Protein AF-A0A8J8XYU0-F1 (afdb_monomer)

Secondary structure (DSSP, 8-state):
--HHHHHHHHHHHHHHHHHHHHHHTHHHH-----EEEE------SSSSHHHHHHHHHHHIIIIIHHHHHHHHSS--HHHHHHHGGGS----HHHHHHHTT--S-EEEE-SSSPPPTTHHHHHHHHHSS-EEEEEEEE-SSS-EEEEEEE-

Nearest PDB structures (foldseek):
  3scs-assembly2_B  TM=8.650E-01  e=4.695E-10  Oryza sativa Japonica Group
  3ahv-assembly2_B  TM=8.582E-01  e=4.695E-10  Oryza sativa Japonica Group
  3scu-assembly2_B  TM=8.657E-01  e=6.018E-10  Oryza sativa Japonica Group
  4qlj-assembly2_B  TM=8.602E-01  e=6.018E-10  Oryza sativa Japonica Group
  3scv-assembly2_B  TM=8.711E-01  e=9.294E-10  Oryza sativa Japonica Group

Organism: Zea mays (NCBI:txid4577)

Mean predicted aligned error: 7.44 Å

Solvent-accessible surface area (backbone atoms only — not comparable to full-atom values): 8494 Å² total; per-residue (Å²): 132,62,68,47,57,54,53,50,52,49,48,53,52,46,16,53,50,42,49,52,37,58,76,74,42,29,87,81,69,70,66,83,56,59,52,79,42,76,49,77,80,59,77,44,91,46,93,48,73,64,37,42,53,50,17,53,49,51,34,39,72,60,51,12,55,60,41,23,21,31,66,74,30,44,66,42,70,69,51,53,70,74,55,39,89,66,48,78,77,71,50,74,69,53,16,60,47,27,30,66,45,54,64,34,44,30,34,43,30,89,85,59,84,77,60,98,58,46,64,64,50,50,24,60,57,55,71,44,60,66,42,84,71,48,78,44,79,47,91,78,95,35,50,34,40,36,31,31,70,113

Structure (mmCIF, N/CA/C/O backbone):
data_AF-A0A8J8XYU0-F1
#
_entry.id   AF-A0A8J8XYU0-F1
#
loop_
_atom_site.group_PDB
_atom_site.id
_atom_site.type_symbol
_atom_site.label_atom_id
_atom_site.label_alt_id
_atom_site.label_comp_id
_atom_site.label_asym_id
_atom_site.label_entity_id
_atom_site.label_seq_id
_atom_site.pdbx_PDB_ins_code
_atom_site.Cartn_x
_atom_site.Cartn_y
_atom_site.Cartn_z
_atom_site.occupancy
_atom_site.B_iso_or_equiv
_atom_site.auth_seq_id
_atom_site.auth_comp_id
_atom_site.auth_asym_id
_atom_site.auth_atom_id
_atom_site.pdbx_PDB_model_num
ATOM 1 N N . MET A 1 1 ? 5.941 -19.956 4.722 1.00 56.72 1 MET A N 1
ATOM 2 C CA . MET A 1 1 ? 4.807 -19.028 4.523 1.00 56.72 1 MET A CA 1
ATOM 3 C C . MET A 1 1 ? 4.973 -18.388 3.155 1.00 56.72 1 MET A C 1
ATOM 5 O O . MET A 1 1 ? 6.080 -17.965 2.849 1.00 56.72 1 MET A O 1
ATOM 9 N N . GLU A 1 2 ? 3.938 -18.396 2.319 1.00 88.44 2 GLU A N 1
ATOM 10 C CA . GLU A 1 2 ? 3.987 -17.799 0.976 1.00 88.44 2 GLU A CA 1
ATOM 11 C C . GLU A 1 2 ? 3.941 -16.255 1.108 1.00 88.44 2 GLU A C 1
ATOM 13 O O . GLU A 1 2 ? 3.107 -15.746 1.866 1.00 88.44 2 GLU A O 1
ATOM 18 N N . PRO A 1 3 ? 4.869 -15.501 0.483 1.00 92.75 3 PRO A N 1
ATOM 19 C CA . PRO A 1 3 ? 5.047 -14.070 0.749 1.00 92.75 3 PRO A CA 1
ATOM 20 C C . PRO A 1 3 ? 3.846 -13.198 0.345 1.00 92.75 3 PRO A C 1
ATOM 22 O O . PRO A 1 3 ? 3.567 -12.215 1.032 1.00 92.75 3 PRO A O 1
ATOM 25 N N . TYR A 1 4 ? 3.108 -13.552 -0.711 1.00 95.19 4 TYR A N 1
ATOM 26 C CA . TYR A 1 4 ? 1.922 -12.812 -1.157 1.00 95.19 4 TYR A CA 1
ATOM 27 C C . TYR A 1 4 ? 0.746 -13.007 -0.214 1.00 95.19 4 TYR A C 1
ATOM 29 O O . TYR A 1 4 ? 0.091 -12.031 0.147 1.00 95.19 4 TYR A O 1
ATOM 37 N N . VAL A 1 5 ? 0.548 -14.228 0.282 1.00 95.94 5 VAL A N 1
ATOM 38 C CA . VAL A 1 5 ? -0.459 -14.507 1.317 1.00 95.94 5 VAL A CA 1
ATOM 39 C C . VAL A 1 5 ? -0.140 -13.749 2.610 1.00 95.94 5 VAL A C 1
ATOM 41 O O . VAL A 1 5 ? -1.022 -13.150 3.225 1.00 95.94 5 VAL A O 1
ATOM 44 N N . ALA A 1 6 ? 1.135 -13.715 3.011 1.00 96.38 6 ALA A N 1
ATOM 45 C CA . ALA A 1 6 ? 1.563 -12.988 4.203 1.00 96.38 6 ALA A CA 1
ATOM 46 C C . ALA A 1 6 ? 1.329 -11.474 4.090 1.00 96.38 6 ALA A C 1
ATOM 48 O O . ALA A 1 6 ? 0.808 -10.859 5.022 1.00 96.38 6 ALA A O 1
ATOM 49 N N . ALA A 1 7 ? 1.700 -10.870 2.958 1.00 95.56 7 ALA A N 1
ATOM 50 C CA . ALA A 1 7 ? 1.471 -9.449 2.708 1.00 95.56 7 ALA A CA 1
ATOM 51 C C . ALA A 1 7 ? -0.026 -9.110 2.654 1.00 95.56 7 ALA A C 1
ATOM 53 O O . ALA A 1 7 ? -0.447 -8.098 3.211 1.00 95.56 7 ALA A O 1
ATOM 54 N N . HIS A 1 8 ? -0.836 -9.980 2.048 1.00 97.25 8 HIS A N 1
ATOM 55 C CA . HIS A 1 8 ? -2.281 -9.804 1.961 1.00 97.25 8 HIS A CA 1
ATOM 56 C C . HIS A 1 8 ? -2.946 -9.761 3.339 1.00 97.25 8 HIS A C 1
ATOM 58 O O . HIS A 1 8 ? -3.618 -8.788 3.671 1.00 97.25 8 HIS A O 1
ATOM 64 N N . HIS A 1 9 ? -2.667 -10.740 4.204 1.00 97.12 9 HIS A N 1
ATOM 65 C CA . HIS A 1 9 ? -3.206 -10.728 5.565 1.00 97.12 9 HIS A CA 1
ATOM 66 C C . HIS A 1 9 ? -2.704 -9.541 6.393 1.00 97.12 9 HIS A C 1
ATOM 68 O O . HIS A 1 9 ? -3.450 -9.018 7.216 1.00 97.12 9 HIS A O 1
ATOM 74 N N . ARG A 1 10 ? -1.470 -9.068 6.170 1.00 96.19 10 ARG A N 1
ATOM 75 C CA . ARG A 1 10 ? -0.975 -7.849 6.830 1.00 96.19 10 ARG A CA 1
ATOM 76 C C . ARG A 1 10 ? -1.808 -6.621 6.467 1.00 96.19 10 ARG A C 1
ATOM 78 O O . ARG A 1 10 ? -2.127 -5.848 7.365 1.00 96.19 10 ARG A O 1
ATOM 85 N N . LEU A 1 11 ? -2.184 -6.462 5.196 1.00 97.19 11 LEU A N 1
ATOM 86 C CA . LEU A 1 11 ? -3.057 -5.370 4.755 1.00 97.19 11 LEU A CA 1
ATOM 87 C C . LEU A 1 11 ? -4.445 -5.466 5.399 1.00 97.19 11 LEU A C 1
ATOM 89 O O . LEU A 1 11 ? -4.933 -4.473 5.932 1.00 97.19 11 LEU A O 1
ATOM 93 N N . LEU A 1 12 ? -5.039 -6.661 5.436 1.00 97.94 12 LEU A N 1
ATOM 94 C CA . LEU A 1 12 ? -6.350 -6.872 6.061 1.00 97.94 12 LEU A CA 1
ATOM 95 C C . LEU A 1 12 ? -6.329 -6.592 7.569 1.00 97.94 12 LEU A C 1
ATOM 97 O O . LEU A 1 12 ? -7.184 -5.875 8.081 1.00 97.94 12 LEU A O 1
ATOM 101 N N . VAL A 1 13 ? -5.330 -7.110 8.289 1.00 97.75 13 VAL A N 1
ATOM 102 C CA . VAL A 1 13 ? -5.186 -6.875 9.734 1.00 97.75 13 VAL A CA 1
ATOM 103 C C . VAL A 1 13 ? -4.950 -5.394 10.023 1.00 97.75 13 VAL A C 1
ATOM 105 O O . VAL A 1 13 ? -5.544 -4.853 10.958 1.00 97.75 13 VAL A O 1
ATOM 108 N N . HIS A 1 14 ? -4.129 -4.720 9.213 1.00 97.44 14 HIS A N 1
ATOM 109 C CA . HIS A 1 14 ? -3.918 -3.280 9.328 1.00 97.44 14 HIS A CA 1
ATOM 110 C C . HIS A 1 14 ? -5.228 -2.505 9.139 1.00 97.44 14 HIS A C 1
ATOM 112 O O . HIS A 1 14 ? -5.580 -1.698 9.998 1.00 97.44 14 HIS A O 1
ATOM 118 N N . ALA A 1 15 ? -5.994 -2.810 8.089 1.00 97.25 15 ALA A N 1
ATOM 119 C CA . ALA A 1 15 ? -7.285 -2.182 7.826 1.00 97.25 15 ALA A CA 1
ATOM 120 C C . ALA A 1 15 ? -8.293 -2.395 8.966 1.00 97.25 15 ALA A C 1
ATOM 122 O O . ALA A 1 15 ? -8.912 -1.439 9.437 1.00 97.25 15 ALA A O 1
ATOM 123 N N . CYS A 1 16 ? -8.399 -3.622 9.484 1.00 97.19 16 CYS A N 1
ATOM 124 C CA . CYS A 1 16 ? -9.241 -3.931 10.641 1.00 97.19 16 CYS A CA 1
ATOM 125 C C . CYS A 1 16 ? -8.814 -3.151 11.894 1.00 97.19 16 CYS A C 1
ATOM 127 O O . CYS A 1 16 ? -9.660 -2.639 12.624 1.00 97.19 16 CYS A O 1
ATOM 129 N N . THR A 1 17 ? -7.506 -3.025 12.127 1.00 97.00 17 THR A N 1
ATOM 130 C CA . THR A 1 17 ? -6.955 -2.274 13.266 1.00 97.00 17 THR A CA 1
ATOM 131 C C . THR A 1 17 ? -7.276 -0.788 13.151 1.00 97.00 17 THR A C 1
ATOM 133 O O . THR A 1 17 ? -7.664 -0.158 14.133 1.00 97.00 17 THR A O 1
ATOM 136 N N . VAL A 1 18 ? -7.155 -0.230 11.946 1.00 96.69 18 VAL A N 1
ATOM 137 C CA . VAL A 1 18 ? -7.474 1.172 11.672 1.00 96.69 18 VAL A CA 1
ATOM 138 C C . VAL A 1 18 ? -8.964 1.431 11.878 1.00 96.69 18 VAL A C 1
ATOM 140 O O . VAL A 1 18 ? -9.298 2.404 12.546 1.00 96.69 18 VAL A O 1
ATOM 143 N N . SER A 1 19 ? -9.849 0.560 11.378 1.00 96.06 19 SER A N 1
ATOM 144 C CA . SER A 1 19 ? -11.296 0.679 11.620 1.00 96.06 19 SER A CA 1
ATOM 145 C C . SER A 1 19 ? -11.596 0.672 13.115 1.00 96.06 19 SER A C 1
ATOM 147 O O . SER A 1 19 ? -12.177 1.620 13.626 1.00 96.06 19 SER A O 1
ATOM 149 N N . LEU A 1 20 ? -11.090 -0.329 13.844 1.00 97.06 20 LEU A N 1
ATOM 150 C CA . LEU A 1 20 ? -11.285 -0.436 15.290 1.00 97.06 20 LEU A CA 1
ATOM 151 C C . LEU A 1 20 ? -10.821 0.825 16.030 1.00 97.06 20 LEU A C 1
ATOM 153 O O . LEU A 1 20 ? -11.486 1.277 16.961 1.00 97.06 20 LEU A O 1
ATOM 157 N N . TYR A 1 21 ? -9.683 1.390 15.624 1.00 97.00 21 TYR A N 1
ATOM 158 C CA . TYR A 1 21 ? -9.164 2.613 16.217 1.00 97.00 21 TYR A CA 1
ATOM 159 C C . TYR A 1 21 ? -10.056 3.822 15.967 1.00 97.00 21 TYR A C 1
ATOM 161 O O . TYR A 1 21 ? -10.376 4.543 16.914 1.00 97.00 21 TYR A O 1
ATOM 169 N N . ARG A 1 22 ? -10.467 4.024 14.711 1.00 95.81 22 ARG A N 1
ATOM 170 C CA . ARG A 1 22 ? -11.375 5.104 14.311 1.00 95.81 22 ARG A CA 1
ATOM 171 C C . ARG A 1 22 ? -12.690 5.020 15.082 1.00 95.81 22 ARG A C 1
ATOM 173 O O . ARG A 1 22 ? -13.137 6.026 15.622 1.00 95.81 22 ARG A O 1
ATOM 180 N N . ASP A 1 23 ? -13.232 3.812 15.207 1.00 96.44 23 ASP A N 1
ATOM 181 C CA . ASP A 1 23 ? -14.547 3.573 15.797 1.00 96.44 23 ASP A CA 1
ATOM 182 C C . ASP A 1 23 ? -14.551 3.699 17.327 1.00 96.44 23 ASP A C 1
ATOM 184 O O . ASP A 1 23 ? -15.530 4.174 17.899 1.00 96.44 23 ASP A O 1
ATOM 188 N N . LYS A 1 24 ? -13.482 3.261 18.012 1.00 97.56 24 LYS A N 1
ATOM 189 C CA . LYS A 1 24 ? -13.477 3.160 19.485 1.00 97.56 24 LYS A CA 1
ATOM 190 C C . LYS A 1 24 ? -12.593 4.156 20.217 1.00 97.56 24 LYS A C 1
ATOM 192 O O . LYS A 1 24 ? -12.869 4.441 21.374 1.00 97.56 24 LYS A O 1
ATOM 197 N N . TYR A 1 25 ? -11.510 4.624 19.604 1.00 96.75 25 TYR A N 1
ATOM 198 C CA . TYR A 1 25 ? -10.438 5.305 20.341 1.00 96.75 25 TYR A CA 1
ATOM 199 C C . TYR A 1 25 ? -10.102 6.687 19.787 1.00 96.75 25 TYR A C 1
ATOM 201 O O . TYR A 1 25 ? -9.624 7.543 20.529 1.00 96.75 25 TYR A O 1
ATOM 209 N N . GLN A 1 26 ? -10.356 6.936 18.501 1.00 95.62 26 GLN A N 1
ATOM 210 C CA . GLN A 1 26 ? -9.907 8.162 17.851 1.00 95.62 26 GLN A CA 1
ATOM 211 C C . GLN A 1 26 ? -10.581 9.420 18.412 1.00 95.62 26 GLN A C 1
ATOM 213 O O . GLN A 1 26 ? -9.908 10.439 18.553 1.00 95.62 26 GLN A O 1
ATOM 218 N N . ALA A 1 27 ? -11.868 9.350 18.768 1.00 95.50 27 ALA A N 1
ATOM 219 C CA . ALA A 1 27 ? -12.604 10.493 19.315 1.00 95.50 27 ALA A CA 1
ATOM 220 C C . ALA A 1 27 ? -12.045 10.971 20.668 1.00 95.50 27 ALA A C 1
ATOM 222 O O . ALA A 1 27 ? -12.020 12.169 20.932 1.00 95.50 27 ALA A O 1
ATOM 223 N N . GLU A 1 28 ? -11.565 10.045 21.502 1.00 97.06 28 GLU A N 1
ATOM 224 C CA . GLU A 1 28 ? -11.019 10.355 22.828 1.00 97.06 28 GLU A CA 1
ATOM 225 C C . GLU A 1 28 ? -9.525 10.691 22.777 1.00 97.06 28 GLU A C 1
ATOM 227 O O . GLU A 1 28 ? -9.063 11.607 23.452 1.00 97.06 28 GLU A O 1
ATOM 232 N N . GLN A 1 29 ? -8.751 9.947 21.980 1.00 96.56 29 GLN A N 1
ATOM 233 C CA . GLN A 1 29 ? -7.289 10.058 21.966 1.00 96.56 29 GLN A CA 1
ATOM 234 C C . GLN A 1 29 ? -6.768 11.103 20.976 1.00 96.56 29 GLN A C 1
ATOM 236 O O . GLN A 1 29 ? -5.637 11.564 21.120 1.00 96.56 29 GLN A O 1
ATOM 241 N N . GLY A 1 30 ? -7.536 11.431 19.932 1.00 93.56 30 GLY A N 1
ATOM 242 C CA . GLY A 1 30 ? -7.117 12.357 18.874 1.00 93.56 30 GLY A CA 1
ATOM 243 C C . GLY A 1 30 ? -5.893 11.898 18.068 1.00 93.56 30 GLY A C 1
ATOM 244 O O . GLY A 1 30 ? -5.267 12.707 17.383 1.00 93.56 30 GLY A O 1
ATOM 245 N N . GLY A 1 31 ? -5.510 10.620 18.160 1.00 92.94 31 GLY A N 1
ATOM 246 C CA . GLY A 1 31 ? -4.330 10.084 17.489 1.00 92.94 31 GLY A CA 1
ATOM 247 C C . GLY A 1 31 ? -4.562 9.730 16.019 1.00 92.94 31 GLY A C 1
ATOM 248 O O . GLY A 1 31 ? -5.657 9.859 15.461 1.00 92.94 31 GLY A O 1
ATOM 249 N N . ARG A 1 32 ? -3.484 9.285 15.368 1.00 92.06 32 ARG A N 1
ATOM 250 C CA . ARG A 1 32 ? -3.437 8.950 13.939 1.00 92.06 32 ARG A CA 1
ATOM 251 C C . ARG A 1 32 ? -2.720 7.625 13.742 1.00 92.06 32 ARG A C 1
ATOM 253 O O . ARG A 1 32 ? -1.719 7.367 14.405 1.00 92.06 32 ARG A O 1
ATOM 260 N N . ILE A 1 33 ? -3.203 6.818 12.804 1.00 93.25 33 ILE A N 1
ATOM 261 C CA . ILE A 1 33 ? -2.599 5.529 12.459 1.00 93.25 33 ILE A CA 1
ATOM 262 C C . ILE A 1 33 ? -2.060 5.582 11.038 1.00 93.25 33 ILE A C 1
ATOM 264 O O . ILE A 1 33 ? -2.725 6.054 10.121 1.00 93.25 33 ILE A O 1
ATOM 268 N N . GLY A 1 34 ? -0.848 5.074 10.856 1.00 90.25 34 GLY A N 1
ATOM 269 C CA . GLY A 1 34 ? -0.190 4.977 9.563 1.00 90.25 34 GLY A CA 1
ATOM 270 C C . GLY A 1 34 ? 0.527 3.648 9.389 1.00 90.25 34 GLY A C 1
ATOM 271 O O . GLY A 1 34 ? 0.443 2.756 10.238 1.00 90.25 34 GLY A O 1
ATOM 272 N N . LEU A 1 35 ? 1.259 3.541 8.285 1.00 90.50 35 LEU A N 1
ATOM 273 C CA . LEU A 1 35 ? 2.111 2.399 7.978 1.00 90.50 35 LEU A CA 1
ATOM 274 C C . LEU A 1 35 ? 3.555 2.869 7.799 1.00 90.50 35 LEU A C 1
ATOM 276 O O . LEU A 1 35 ? 3.810 3.893 7.166 1.00 90.50 35 LEU A O 1
ATOM 280 N N . THR A 1 36 ? 4.500 2.096 8.328 1.00 88.75 36 THR A N 1
ATOM 281 C CA . THR A 1 36 ? 5.926 2.298 8.059 1.00 88.75 36 THR A CA 1
ATOM 282 C C . THR A 1 36 ? 6.390 1.274 7.036 1.00 88.75 36 THR A C 1
ATOM 284 O O . THR A 1 36 ? 6.306 0.070 7.281 1.00 88.75 36 THR A O 1
ATOM 287 N N . LEU A 1 37 ? 6.907 1.751 5.909 1.00 86.94 37 LEU A N 1
ATOM 288 C CA . LEU A 1 37 ? 7.482 0.940 4.844 1.00 86.94 37 LEU A CA 1
ATOM 289 C C . LEU A 1 37 ? 8.996 1.128 4.793 1.00 86.94 37 LEU A C 1
ATOM 291 O O . LEU A 1 37 ? 9.529 2.186 5.134 1.00 86.94 37 LEU A O 1
ATOM 295 N N . LEU A 1 38 ? 9.705 0.091 4.353 1.00 83.38 38 LEU A N 1
ATOM 296 C CA . LEU A 1 38 ? 11.106 0.246 3.987 1.00 83.38 38 LEU A CA 1
ATOM 297 C C . LEU A 1 38 ? 11.166 1.096 2.710 1.00 83.38 38 LEU A C 1
ATOM 299 O O . LEU A 1 38 ? 10.50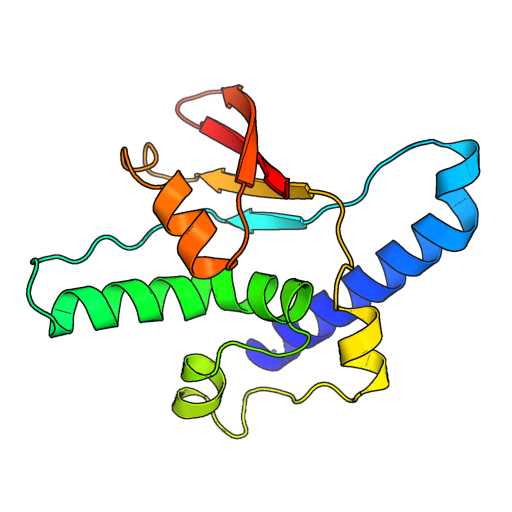5 0.792 1.723 1.00 83.38 38 LEU A O 1
ATOM 303 N N . GLY A 1 39 ? 11.916 2.192 2.760 1.00 73.06 39 GLY A N 1
ATOM 304 C CA . GLY A 1 39 ? 12.045 3.143 1.663 1.00 73.06 39 GLY A CA 1
ATOM 305 C C . GLY A 1 39 ? 13.249 2.827 0.787 1.00 73.06 39 GLY A C 1
ATOM 306 O O . GLY A 1 39 ? 14.231 3.573 0.820 1.00 73.06 39 GLY A O 1
ATOM 307 N N . TRP A 1 40 ? 13.205 1.728 0.030 1.00 74.25 40 TRP A N 1
ATOM 308 C CA . TRP A 1 40 ? 14.128 1.550 -1.093 1.00 74.25 40 TRP A CA 1
ATOM 309 C C . TRP A 1 40 ? 13.535 2.133 -2.364 1.00 74.25 40 TRP A C 1
ATOM 311 O O . TRP A 1 40 ? 12.374 1.895 -2.686 1.00 74.25 40 TRP A O 1
ATOM 321 N N . TRP A 1 41 ? 14.365 2.910 -3.054 1.00 73.81 41 TRP A N 1
ATOM 322 C CA . TRP A 1 41 ? 14.041 3.527 -4.327 1.00 73.81 41 TRP A CA 1
ATOM 323 C C . TRP A 1 41 ? 14.914 2.927 -5.423 1.00 73.81 41 TRP A C 1
ATOM 325 O O . TRP A 1 41 ? 16.113 2.719 -5.202 1.00 73.81 41 TRP A O 1
ATOM 335 N N . TYR A 1 42 ? 14.329 2.672 -6.590 1.00 78.38 42 TYR A N 1
ATOM 336 C CA . TYR A 1 42 ? 15.049 2.131 -7.733 1.00 78.38 42 TYR A CA 1
ATOM 337 C C . TYR A 1 42 ? 15.245 3.211 -8.795 1.00 78.38 42 TYR A C 1
ATOM 339 O O . TYR A 1 42 ? 14.318 3.597 -9.499 1.00 78.38 42 TYR A O 1
ATOM 347 N N . ASP A 1 43 ? 16.482 3.685 -8.947 1.00 80.00 43 ASP A N 1
ATOM 348 C CA . ASP A 1 43 ? 16.830 4.569 -10.058 1.00 80.00 43 ASP A CA 1
ATOM 349 C C . ASP A 1 43 ? 17.178 3.753 -11.312 1.00 80.00 43 ASP A C 1
ATOM 351 O O . ASP A 1 43 ? 17.911 2.757 -11.232 1.00 80.00 43 ASP A O 1
ATOM 355 N N . PRO A 1 44 ? 16.683 4.158 -12.495 1.00 83.56 44 PRO A N 1
ATOM 356 C CA . PRO A 1 44 ? 17.023 3.480 -13.731 1.00 83.56 44 PRO A CA 1
ATOM 357 C C . PRO A 1 44 ? 18.509 3.675 -14.038 1.00 83.56 44 PRO A C 1
ATOM 359 O O . PRO A 1 44 ? 19.042 4.782 -13.968 1.00 83.56 44 PRO A O 1
ATOM 362 N N . ARG A 1 45 ? 19.185 2.592 -14.431 1.00 85.50 45 ARG A N 1
ATOM 363 C CA . ARG A 1 45 ? 20.618 2.621 -14.765 1.00 85.50 45 ARG A CA 1
ATOM 364 C C . ARG A 1 45 ? 20.926 3.542 -15.952 1.00 85.50 45 ARG A C 1
ATOM 366 O O . ARG A 1 45 ? 21.991 4.149 -15.997 1.00 85.50 45 ARG A O 1
ATOM 373 N N . THR A 1 46 ? 20.009 3.636 -16.913 1.00 88.94 46 THR A N 1
ATOM 374 C CA . THR A 1 46 ? 20.071 4.553 -18.060 1.00 88.94 46 THR A CA 1
ATOM 375 C C . THR A 1 46 ? 18.698 5.168 -18.326 1.00 88.94 46 THR A C 1
ATOM 377 O O . THR A 1 46 ? 17.682 4.642 -17.885 1.00 88.94 46 THR A O 1
ATOM 380 N N . GLN A 1 47 ? 18.634 6.249 -19.109 1.00 90.06 47 GLN A N 1
ATOM 381 C CA . GLN A 1 47 ? 17.361 6.854 -19.537 1.00 90.06 47 GLN A CA 1
ATOM 382 C C . GLN A 1 47 ? 16.678 6.104 -20.692 1.00 90.06 47 GLN A C 1
ATOM 384 O O . GLN A 1 47 ? 15.773 6.630 -21.338 1.00 90.06 47 GLN A O 1
ATOM 389 N N . THR A 1 48 ? 17.104 4.875 -20.986 1.00 94.56 48 THR A N 1
ATOM 390 C CA . THR A 1 48 ? 16.416 4.064 -21.989 1.00 94.56 48 THR A CA 1
ATOM 391 C C . THR A 1 48 ? 15.018 3.685 -21.485 1.00 94.56 48 THR A C 1
ATOM 393 O O . THR A 1 48 ? 14.849 3.425 -20.289 1.00 94.56 48 THR A O 1
ATOM 396 N N . PRO A 1 49 ? 14.005 3.591 -22.369 1.00 94.12 49 PRO A N 1
ATOM 397 C CA . PRO A 1 49 ? 12.646 3.227 -21.960 1.00 94.12 49 PRO A CA 1
ATOM 398 C C . PRO A 1 49 ? 12.576 1.909 -21.178 1.00 94.12 49 PRO A C 1
ATOM 400 O O . PRO A 1 49 ? 11.759 1.763 -20.272 1.00 94.12 49 PRO A O 1
ATOM 403 N N . ASN A 1 50 ? 13.460 0.962 -21.501 1.00 93.81 50 ASN A N 1
ATOM 404 C CA . ASN A 1 50 ? 13.538 -0.321 -20.818 1.00 93.81 50 ASN A CA 1
ATOM 405 C C . ASN A 1 50 ? 14.010 -0.183 -19.363 1.00 93.81 50 ASN A C 1
ATOM 407 O O . ASN A 1 50 ? 13.349 -0.693 -18.464 1.00 93.81 50 ASN A O 1
ATOM 411 N N . ASP A 1 51 ? 15.117 0.523 -19.119 1.00 88.44 51 ASP A N 1
ATOM 412 C CA . ASP A 1 51 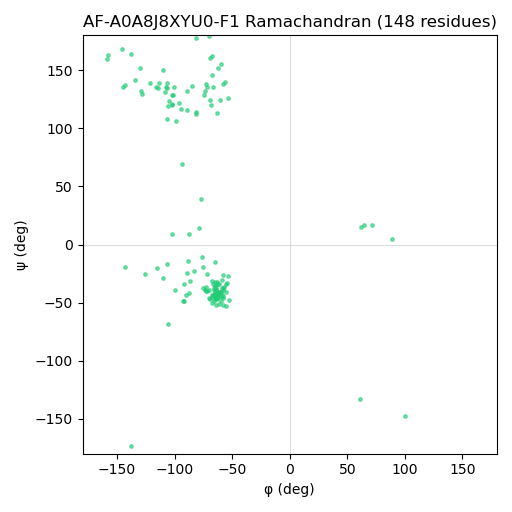? 15.648 0.689 -17.761 1.00 88.44 51 ASP A CA 1
ATOM 413 C C . ASP A 1 51 ? 14.677 1.497 -16.880 1.00 88.44 51 ASP A C 1
ATOM 415 O O . ASP A 1 51 ? 14.486 1.158 -15.713 1.00 88.44 51 ASP A O 1
ATOM 419 N N . VAL A 1 52 ? 13.989 2.495 -17.452 1.00 88.69 52 VAL A N 1
ATOM 420 C CA . VAL A 1 52 ? 12.917 3.247 -16.773 1.00 88.69 52 VAL A CA 1
ATOM 421 C C . VAL A 1 52 ? 11.740 2.340 -16.398 1.00 88.69 52 VAL A C 1
ATOM 423 O O . VAL A 1 52 ? 11.260 2.389 -15.267 1.00 88.69 52 VAL A O 1
ATOM 426 N N . ALA A 1 53 ? 11.287 1.478 -17.313 1.00 89.50 53 ALA A N 1
ATOM 427 C CA . ALA A 1 53 ? 10.190 0.549 -17.045 1.00 89.50 53 ALA A CA 1
ATOM 428 C C . ALA A 1 53 ? 10.560 -0.531 -16.012 1.00 89.50 53 ALA A C 1
ATOM 430 O O . ALA A 1 53 ? 9.696 -0.998 -15.266 1.00 89.50 53 ALA A O 1
ATOM 431 N N . VAL A 1 54 ? 11.830 -0.945 -15.962 1.00 89.88 54 VAL A N 1
ATOM 432 C CA . VAL A 1 54 ? 12.335 -1.875 -14.943 1.00 89.88 54 VAL A CA 1
ATOM 433 C C . VAL A 1 54 ? 12.370 -1.206 -13.573 1.00 89.88 54 VAL A C 1
ATOM 435 O O . VAL A 1 54 ? 11.867 -1.798 -12.624 1.00 89.88 54 VAL A O 1
ATOM 438 N N . ALA A 1 55 ? 12.897 0.017 -13.474 1.00 87.94 55 ALA A N 1
ATOM 439 C CA . ALA A 1 55 ? 12.914 0.784 -12.229 1.00 87.94 55 ALA A CA 1
ATOM 440 C C . ALA A 1 55 ? 11.500 0.951 -11.647 1.00 87.94 55 ALA A C 1
ATOM 442 O O . ALA A 1 55 ? 11.241 0.490 -10.539 1.00 87.94 55 ALA A O 1
ATOM 443 N N . ALA A 1 56 ? 10.554 1.442 -12.456 1.00 87.75 56 ALA A N 1
ATOM 444 C CA . ALA A 1 56 ? 9.163 1.617 -12.033 1.00 87.75 56 ALA A CA 1
ATOM 445 C C . ALA A 1 56 ? 8.511 0.303 -11.564 1.00 87.75 56 ALA A C 1
ATOM 447 O O . AL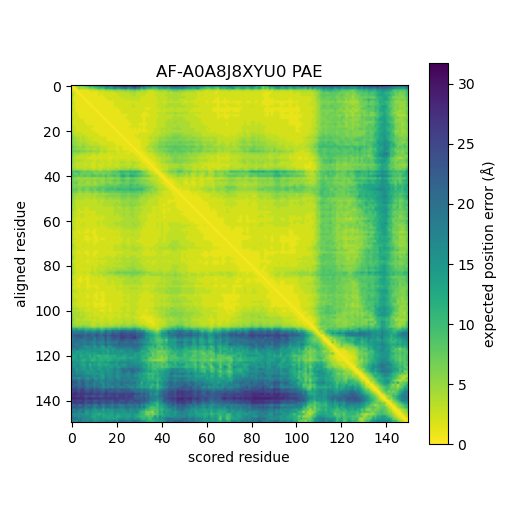A A 1 56 ? 7.795 0.268 -10.567 1.00 87.75 56 ALA A O 1
ATOM 448 N N . ARG A 1 57 ? 8.800 -0.814 -12.245 1.00 90.94 57 ARG A N 1
ATOM 449 C CA . ARG A 1 57 ? 8.317 -2.135 -11.823 1.00 90.94 57 ARG A CA 1
ATOM 450 C C . ARG A 1 57 ? 8.897 -2.550 -10.473 1.00 90.94 57 ARG A C 1
ATOM 452 O O . ARG A 1 57 ? 8.191 -3.172 -9.688 1.00 90.94 57 ARG A O 1
ATOM 459 N N . MET A 1 58 ? 10.169 -2.267 -10.212 1.00 90.12 58 MET A N 1
ATOM 460 C CA . MET A 1 58 ? 10.785 -2.587 -8.922 1.00 90.12 58 MET A CA 1
ATOM 461 C C . MET A 1 58 ? 10.150 -1.762 -7.800 1.00 90.12 58 MET A C 1
ATOM 463 O O . MET A 1 58 ? 9.857 -2.317 -6.742 1.00 90.12 58 MET A O 1
ATOM 467 N N . ASP A 1 59 ? 9.840 -0.491 -8.059 1.00 87.25 59 ASP A N 1
ATOM 468 C CA . ASP A 1 59 ? 9.117 0.356 -7.108 1.00 87.25 59 ASP A CA 1
ATOM 469 C C . ASP A 1 59 ? 7.697 -0.173 -6.827 1.00 87.25 59 ASP A C 1
ATOM 471 O O . ASP A 1 59 ? 7.287 -0.256 -5.663 1.00 87.25 59 ASP A O 1
ATOM 475 N N . ASP A 1 60 ? 6.967 -0.618 -7.860 1.00 90.50 60 ASP A N 1
ATOM 476 C CA . ASP A 1 60 ? 5.645 -1.246 -7.711 1.00 90.50 60 ASP A CA 1
ATOM 477 C C . ASP A 1 60 ? 5.708 -2.517 -6.854 1.00 90.50 60 ASP A C 1
ATOM 479 O O . ASP A 1 60 ? 4.854 -2.742 -5.999 1.00 90.50 60 ASP A O 1
ATOM 483 N N . PHE A 1 61 ? 6.739 -3.342 -7.042 1.00 91.44 61 PHE A N 1
ATOM 484 C CA . PHE A 1 61 ? 6.951 -4.561 -6.258 1.00 91.44 61 PHE A CA 1
ATOM 485 C C . PHE A 1 61 ? 7.495 -4.304 -4.844 1.00 91.44 61 PHE A C 1
ATOM 487 O O . PHE A 1 61 ? 7.516 -5.235 -4.036 1.00 91.44 61 PHE A O 1
ATOM 494 N N . HIS A 1 62 ? 7.921 -3.079 -4.529 1.00 89.19 62 HIS A N 1
ATOM 495 C CA . HIS A 1 62 ? 8.445 -2.716 -3.214 1.00 89.19 62 HIS A CA 1
ATOM 496 C C . HIS A 1 62 ? 7.442 -1.888 -2.406 1.00 89.19 62 HIS A C 1
ATOM 498 O O . HIS A 1 62 ? 6.889 -2.366 -1.415 1.00 89.19 62 HIS A O 1
ATOM 504 N N . ILE A 1 63 ? 7.175 -0.657 -2.845 1.00 88.00 63 ILE A N 1
ATOM 505 C CA . ILE A 1 63 ? 6.278 0.287 -2.167 1.00 88.00 63 ILE A CA 1
ATOM 506 C C . ILE A 1 63 ? 4.846 0.110 -2.680 1.00 88.00 63 ILE A C 1
ATOM 508 O O . ILE A 1 63 ? 3.906 0.062 -1.879 1.00 88.00 63 ILE A O 1
ATOM 512 N N . GLY A 1 64 ? 4.672 -0.039 -3.999 1.00 90.50 64 GLY A N 1
ATOM 513 C CA . GLY A 1 64 ? 3.354 -0.181 -4.627 1.00 90.50 64 GLY A CA 1
ATOM 514 C C . GLY A 1 64 ? 2.571 -1.387 -4.105 1.00 90.50 64 GLY A C 1
ATOM 515 O O . GLY A 1 64 ? 1.352 -1.323 -3.968 1.00 90.50 64 GLY A O 1
ATOM 516 N N . TRP A 1 65 ? 3.263 -2.451 -3.702 1.00 93.75 65 TRP A N 1
ATOM 517 C CA . TRP A 1 65 ? 2.659 -3.663 -3.159 1.00 93.75 65 TRP A CA 1
ATOM 518 C C . TRP A 1 65 ? 1.770 -3.397 -1.932 1.00 93.75 65 TRP A C 1
ATOM 520 O O . TRP A 1 65 ? 0.716 -4.017 -1.795 1.00 93.75 65 TRP A O 1
ATOM 530 N N . PHE A 1 66 ? 2.143 -2.449 -1.071 1.00 93.62 66 PHE A N 1
ATOM 531 C CA . PHE A 1 66 ? 1.332 -2.064 0.090 1.00 93.62 66 PHE A CA 1
ATOM 532 C C . PHE A 1 66 ? 0.520 -0.796 -0.166 1.00 93.62 66 PHE A C 1
ATOM 534 O O . PHE A 1 66 ? -0.640 -0.719 0.233 1.00 93.62 66 PHE A O 1
ATOM 541 N N . MET A 1 67 ? 1.101 0.180 -0.866 1.00 91.94 67 MET A N 1
ATOM 542 C CA . MET A 1 67 ? 0.462 1.479 -1.063 1.00 91.94 67 MET A CA 1
ATOM 543 C C . MET A 1 67 ? -0.690 1.444 -2.061 1.00 91.94 67 MET A C 1
ATOM 545 O O . MET A 1 67 ? -1.716 2.077 -1.825 1.00 91.94 67 MET A O 1
ATOM 549 N N . HIS A 1 68 ? -0.564 0.691 -3.154 1.00 93.62 68 HIS A N 1
ATOM 550 C CA . HIS A 1 68 ? -1.588 0.665 -4.195 1.00 93.62 68 HIS A CA 1
ATOM 551 C C . HIS A 1 68 ? -2.921 0.079 -3.681 1.00 93.62 68 HIS A C 1
ATOM 553 O O . HIS A 1 68 ? -3.952 0.705 -3.927 1.00 93.62 68 HIS A O 1
ATOM 559 N N . PRO A 1 69 ? -2.953 -1.006 -2.872 1.00 95.69 69 PRO A N 1
ATOM 560 C CA . PRO A 1 69 ? -4.188 -1.445 -2.216 1.00 95.69 69 PRO A CA 1
ATOM 561 C C . PRO A 1 69 ? -4.790 -0.393 -1.287 1.00 95.69 69 PRO A C 1
ATOM 563 O O . PRO A 1 69 ? -5.998 -0.189 -1.285 1.00 95.69 69 PRO A O 1
ATOM 566 N N . MET A 1 70 ? -3.959 0.312 -0.521 1.00 93.88 70 MET A N 1
ATOM 567 C CA . MET A 1 70 ? -4.436 1.312 0.436 1.00 93.88 70 MET A CA 1
ATOM 568 C C . MET A 1 70 ? -4.975 2.571 -0.253 1.00 93.88 70 MET A C 1
ATOM 570 O O . MET A 1 70 ? -5.836 3.246 0.302 1.00 93.88 70 MET A O 1
ATOM 574 N N . VAL A 1 71 ? -4.520 2.885 -1.468 1.00 91.50 71 VAL A N 1
ATOM 575 C CA . VAL A 1 71 ? -5.008 4.035 -2.245 1.00 91.50 71 VAL A CA 1
ATOM 576 C C . VAL A 1 71 ? -6.163 3.660 -3.174 1.00 91.50 71 VAL A C 1
ATOM 578 O O . VAL A 1 71 ? -7.188 4.339 -3.193 1.00 91.50 71 VAL A O 1
ATOM 581 N N . PHE A 1 72 ? -6.019 2.578 -3.936 1.00 93.00 72 PHE A N 1
ATOM 582 C CA . PHE A 1 72 ? -6.931 2.218 -5.024 1.00 93.00 72 PHE A CA 1
ATOM 583 C C . PHE A 1 72 ? -7.839 1.026 -4.684 1.00 93.00 72 PHE A C 1
ATOM 585 O O . PHE A 1 72 ? -8.893 0.856 -5.298 1.00 93.00 72 PHE A O 1
ATOM 592 N N . GLY A 1 73 ? -7.514 0.239 -3.656 1.00 94.31 73 GLY A N 1
ATOM 593 C CA . GLY A 1 73 ? -8.276 -0.950 -3.250 1.00 94.31 73 GLY A CA 1
ATOM 594 C C . GLY A 1 73 ? -7.853 -2.247 -3.946 1.00 94.31 73 GLY A C 1
ATOM 595 O O . GLY A 1 73 ? -8.478 -3.275 -3.722 1.00 94.31 73 GLY A O 1
ATOM 596 N N . ASP A 1 74 ? -6.802 -2.230 -4.769 1.00 96.12 74 ASP A N 1
ATOM 597 C CA . ASP A 1 74 ? -6.226 -3.443 -5.363 1.00 96.12 74 ASP A CA 1
ATOM 598 C C . ASP A 1 74 ? -4.700 -3.324 -5.507 1.00 96.12 74 ASP A C 1
ATOM 600 O O . ASP A 1 74 ? -4.139 -2.244 -5.340 1.00 96.12 74 ASP A O 1
ATOM 604 N N . TYR A 1 75 ? -4.003 -4.419 -5.798 1.00 96.69 75 TYR A N 1
ATOM 605 C CA . TYR A 1 75 ? -2.567 -4.427 -6.087 1.00 96.69 75 TYR A CA 1
ATOM 606 C C . TYR A 1 75 ? -2.230 -3.762 -7.436 1.00 96.69 75 TYR A C 1
ATOM 608 O O . TYR A 1 75 ? -3.090 -3.693 -8.316 1.00 96.69 75 TYR A O 1
ATOM 616 N N . PRO A 1 76 ? -0.967 -3.333 -7.656 1.00 95.75 76 PRO A N 1
ATOM 617 C CA . PRO A 1 76 ? -0.552 -2.754 -8.930 1.00 95.75 76 PRO A CA 1
ATOM 618 C C . PRO A 1 76 ? -0.830 -3.700 -10.115 1.00 95.75 76 PRO A C 1
ATOM 620 O O . PRO A 1 76 ? -0.536 -4.902 -10.021 1.00 95.75 76 PRO A O 1
ATOM 623 N N . PRO A 1 77 ? -1.297 -3.194 -11.275 1.00 94.81 77 PRO A N 1
ATOM 624 C CA . PRO A 1 77 ? -1.567 -4.021 -12.455 1.00 94.81 77 PRO A CA 1
ATOM 625 C C . PRO A 1 77 ? -0.360 -4.853 -12.911 1.00 94.81 77 PRO A C 1
ATOM 627 O O . PRO A 1 77 ? -0.506 -5.992 -13.361 1.00 94.81 77 PRO A O 1
ATOM 630 N N . VAL A 1 78 ? 0.857 -4.319 -12.756 1.00 94.19 78 VAL A N 1
ATOM 631 C CA . VAL A 1 78 ? 2.091 -5.040 -13.097 1.00 94.19 78 VAL A CA 1
ATOM 632 C C . VAL A 1 78 ? 2.331 -6.247 -12.187 1.00 94.19 78 VAL A C 1
ATOM 634 O O . VAL A 1 78 ? 2.824 -7.276 -12.654 1.00 94.19 78 VAL A O 1
ATOM 637 N N . MET A 1 79 ? 1.947 -6.162 -10.909 1.00 95.56 79 MET A N 1
ATOM 638 C CA . MET A 1 79 ? 2.028 -7.286 -9.979 1.00 95.56 79 MET A CA 1
ATOM 639 C C . MET A 1 79 ? 0.994 -8.348 -10.335 1.00 95.56 79 MET A C 1
ATOM 641 O O . MET A 1 79 ? 1.358 -9.514 -10.459 1.00 95.56 79 MET A O 1
ATOM 645 N N . ARG A 1 80 ? -0.259 -7.949 -10.596 1.00 95.06 80 ARG A N 1
ATOM 646 C CA . ARG A 1 80 ? -1.318 -8.855 -11.079 1.00 95.06 80 ARG A CA 1
ATOM 647 C C . ARG A 1 80 ? -0.865 -9.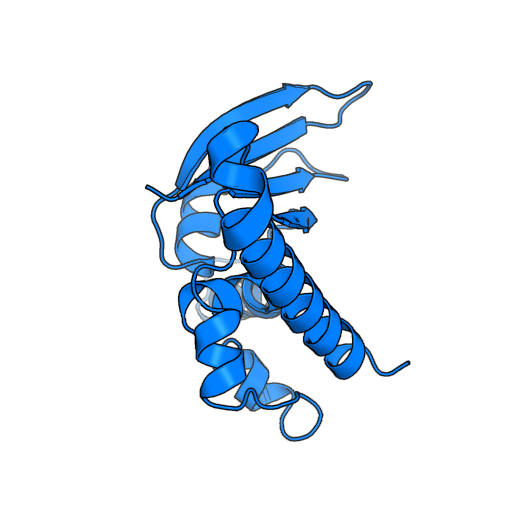632 -12.316 1.00 95.06 80 ARG A C 1
ATOM 649 O O . ARG A 1 80 ? -0.958 -10.856 -12.337 1.00 95.06 80 ARG A O 1
ATOM 656 N N . LYS A 1 81 ? -0.291 -8.935 -13.303 1.00 96.19 81 LYS A N 1
ATOM 657 C CA . LYS A 1 81 ? 0.211 -9.534 -14.547 1.00 96.19 81 LYS A CA 1
ATOM 658 C C . LYS A 1 81 ? 1.367 -10.515 -14.327 1.00 96.19 81 LYS A C 1
ATOM 660 O O . LYS A 1 81 ? 1.384 -11.572 -14.946 1.00 96.19 81 LYS A O 1
ATOM 665 N N . ASN A 1 82 ? 2.347 -10.159 -13.496 1.00 94.88 82 ASN A N 1
ATOM 666 C CA . ASN A 1 82 ? 3.580 -10.943 -13.354 1.00 94.88 82 ASN A CA 1
ATOM 667 C C . ASN A 1 82 ? 3.464 -12.077 -12.321 1.00 94.88 82 ASN A C 1
ATOM 669 O O . ASN A 1 82 ? 4.137 -13.093 -12.461 1.00 94.88 82 ASN A O 1
ATOM 673 N N . VAL A 1 83 ? 2.662 -11.892 -11.269 1.00 95.19 83 VAL A N 1
ATOM 674 C CA . VAL A 1 83 ? 2.496 -12.868 -10.178 1.00 95.19 83 VAL A CA 1
ATOM 675 C C . VAL A 1 83 ? 1.335 -13.826 -10.459 1.00 95.19 83 VAL A C 1
ATOM 677 O O . VAL A 1 83 ? 1.403 -15.002 -10.095 1.00 95.19 83 VAL A O 1
ATOM 680 N N . GLY A 1 84 ? 0.279 -13.344 -11.121 1.00 93.75 84 GLY A N 1
ATOM 681 C CA . GLY A 1 84 ? -0.879 -14.151 -11.489 1.00 93.75 84 GLY A CA 1
ATOM 682 C C . GLY A 1 84 ? -1.605 -14.729 -10.273 1.00 93.75 84 GLY A C 1
ATOM 683 O O . GLY A 1 84 ? -1.858 -14.032 -9.291 1.00 93.75 84 GLY A O 1
ATOM 684 N N . SER A 1 85 ? -1.919 -16.024 -10.330 1.00 94.12 85 SER A N 1
ATOM 685 C CA . SER A 1 85 ? -2.750 -16.733 -9.343 1.00 94.12 85 SER A CA 1
ATOM 686 C C . SER A 1 85 ? -2.155 -16.826 -7.937 1.00 94.12 85 SER A C 1
ATOM 688 O O . SER A 1 85 ? -2.873 -17.129 -6.989 1.00 94.12 85 SER A O 1
ATOM 690 N N . ARG A 1 86 ? -0.854 -16.563 -7.778 1.00 95.38 86 ARG A N 1
ATOM 691 C CA . ARG A 1 86 ? -0.207 -16.527 -6.461 1.00 95.38 86 ARG A CA 1
ATOM 692 C C . ARG A 1 86 ? -0.544 -15.267 -5.667 1.00 95.38 86 ARG A C 1
ATOM 694 O O . ARG A 1 86 ? -0.353 -15.264 -4.456 1.00 95.38 86 ARG A O 1
ATOM 701 N N . LEU A 1 87 ? -1.005 -14.205 -6.331 1.00 96.44 87 LEU A N 1
ATOM 702 C CA . LEU A 1 87 ? -1.385 -12.955 -5.684 1.00 96.44 87 LEU A CA 1
ATOM 703 C C . LEU A 1 87 ? -2.865 -13.026 -5.280 1.00 96.44 87 LEU A C 1
ATOM 705 O O . LEU A 1 87 ? -3.718 -13.084 -6.169 1.00 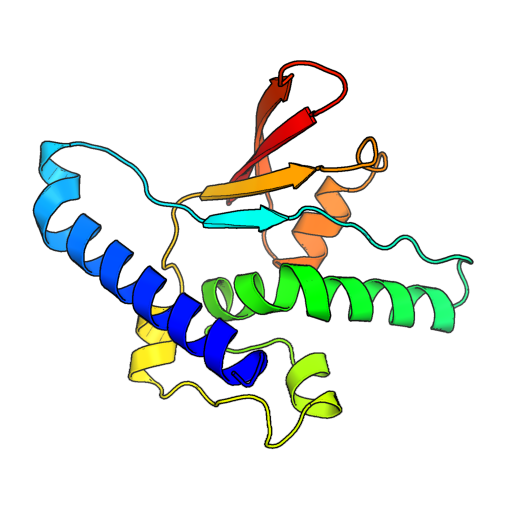96.44 87 LEU A O 1
ATOM 709 N N . PRO A 1 88 ? -3.197 -12.992 -3.975 1.00 96.75 88 PRO A N 1
ATOM 710 C CA . PRO A 1 88 ? -4.587 -13.048 -3.537 1.00 96.75 88 PRO A CA 1
ATOM 711 C C . PRO A 1 88 ? -5.422 -11.893 -4.099 1.00 96.75 88 PRO A C 1
ATOM 713 O O . PR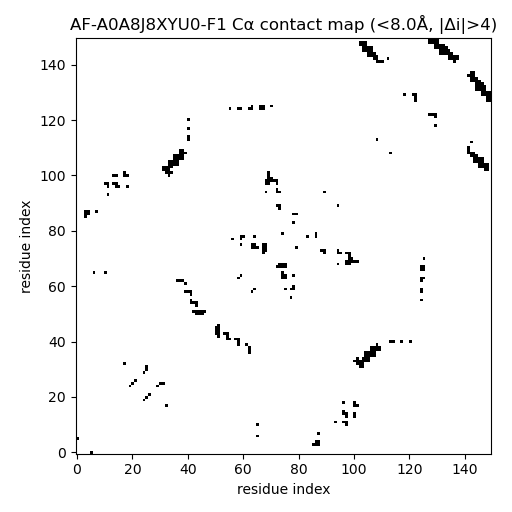O A 1 88 ? -4.900 -10.829 -4.447 1.00 96.75 88 PRO A O 1
ATOM 716 N N . THR A 1 89 ? -6.730 -12.097 -4.196 1.00 96.75 89 THR A N 1
ATOM 717 C CA . THR A 1 89 ? -7.673 -11.081 -4.682 1.00 96.75 89 THR A CA 1
ATOM 718 C C . THR A 1 89 ? -8.494 -10.569 -3.518 1.00 96.75 89 THR A C 1
ATOM 720 O O . THR A 1 89 ? -8.994 -11.376 -2.743 1.00 96.75 89 THR A O 1
ATOM 723 N N . PHE A 1 90 ? -8.596 -9.247 -3.389 1.00 97.38 90 PHE A N 1
ATOM 724 C CA . PHE A 1 90 ? -9.494 -8.642 -2.416 1.00 97.38 90 PHE A CA 1
ATOM 725 C C . PHE A 1 90 ? -10.936 -8.836 -2.878 1.00 97.38 90 PHE A C 1
ATOM 727 O O . PHE A 1 90 ? -11.251 -8.626 -4.049 1.00 97.38 90 PHE A O 1
ATOM 734 N N . THR A 1 91 ? -11.808 -9.213 -1.955 1.00 97.94 91 THR A N 1
ATOM 735 C CA . THR A 1 91 ? -13.251 -9.029 -2.132 1.00 97.94 91 THR A CA 1
ATOM 736 C C . THR A 1 91 ? -13.595 -7.538 -2.128 1.00 97.94 91 THR A C 1
ATOM 738 O O . THR A 1 91 ? -12.817 -6.716 -1.639 1.00 97.94 91 THR A O 1
ATOM 741 N N . ASP A 1 92 ? -14.778 -7.172 -2.624 1.00 97.31 92 ASP A N 1
ATOM 742 C CA . ASP A 1 92 ? -15.220 -5.770 -2.628 1.00 97.31 92 ASP A CA 1
ATOM 743 C C . ASP A 1 92 ? -15.253 -5.173 -1.211 1.00 97.31 92 ASP A C 1
ATOM 745 O O . ASP A 1 92 ? -14.864 -4.022 -1.001 1.00 97.31 92 ASP A O 1
ATOM 749 N N . GLU A 1 93 ? -15.647 -5.973 -0.215 1.00 97.00 93 GLU A N 1
ATOM 750 C CA . GLU A 1 93 ? -15.661 -5.568 1.192 1.00 97.00 93 GLU A CA 1
ATOM 751 C C . GLU A 1 93 ? -14.251 -5.332 1.742 1.00 97.00 93 GLU A C 1
ATOM 753 O O . GLU A 1 93 ? -14.004 -4.344 2.436 1.00 97.00 93 GLU A O 1
ATOM 758 N N . GLU A 1 94 ? -13.306 -6.219 1.433 1.00 97.69 94 GLU A N 1
ATOM 759 C CA . GLU A 1 94 ? -11.915 -6.067 1.857 1.00 97.69 94 GLU A CA 1
ATOM 760 C C . GLU A 1 94 ? -11.248 -4.877 1.169 1.00 97.69 94 GLU A C 1
ATOM 762 O O . GLU A 1 94 ? -10.589 -4.079 1.835 1.00 97.69 94 GLU A O 1
ATOM 767 N N . ALA A 1 95 ? -11.460 -4.713 -0.137 1.00 97.12 95 ALA A N 1
ATOM 768 C CA . ALA A 1 95 ? -10.954 -3.582 -0.905 1.00 97.12 95 ALA A CA 1
ATOM 769 C C . ALA A 1 95 ? -11.476 -2.254 -0.340 1.00 97.12 95 ALA A C 1
ATOM 771 O O . ALA A 1 95 ? -10.703 -1.310 -0.167 1.00 97.12 95 ALA A O 1
ATOM 772 N N . ALA A 1 96 ? -12.766 -2.190 0.007 1.00 96.38 96 ALA A N 1
ATOM 773 C CA . ALA A 1 96 ? -13.370 -1.021 0.636 1.00 96.38 96 ALA A CA 1
ATOM 774 C C . ALA A 1 96 ? -12.781 -0.724 2.024 1.00 96.38 96 ALA A C 1
ATOM 776 O O . ALA A 1 96 ? -12.587 0.442 2.359 1.00 96.38 96 ALA A O 1
ATOM 777 N N . ARG A 1 97 ? -12.462 -1.756 2.819 1.00 95.38 97 ARG A N 1
ATOM 778 C CA . ARG A 1 97 ? -11.831 -1.593 4.142 1.00 95.38 97 ARG A CA 1
ATOM 779 C C . ARG A 1 97 ? -10.368 -1.164 4.058 1.00 95.38 97 ARG A C 1
ATOM 781 O O . ARG A 1 97 ? -9.926 -0.362 4.875 1.00 95.38 97 ARG A O 1
ATOM 788 N N . VAL A 1 98 ? -9.608 -1.720 3.115 1.00 97.00 98 VAL A N 1
ATOM 789 C CA . VAL A 1 98 ? -8.179 -1.417 2.929 1.00 97.00 98 VAL A CA 1
ATOM 790 C C . VAL A 1 98 ? -7.991 -0.027 2.321 1.00 97.00 98 VAL A C 1
ATOM 792 O O . VAL A 1 98 ? -7.068 0.699 2.699 1.00 97.00 98 VAL A O 1
ATOM 795 N N . ARG A 1 99 ? -8.878 0.386 1.411 1.00 95.38 99 ARG A N 1
ATOM 796 C CA . ARG A 1 99 ? -8.826 1.720 0.813 1.00 95.38 99 ARG A CA 1
ATOM 797 C C . ARG A 1 99 ? -8.975 2.802 1.889 1.00 95.38 99 ARG A C 1
ATOM 799 O O . ARG A 1 99 ? -9.944 2.839 2.638 1.00 95.38 99 ARG A O 1
ATOM 806 N N . GLY A 1 100 ? -8.009 3.713 1.959 1.00 92.12 100 GLY A N 1
ATOM 807 C CA . GLY A 1 100 ? -7.988 4.808 2.928 1.00 92.12 100 GLY A CA 1
ATOM 808 C C . GLY A 1 100 ? -7.705 4.366 4.367 1.00 92.12 100 GLY A C 1
ATOM 809 O O . GLY A 1 100 ? -7.958 5.130 5.305 1.00 92.12 100 GLY A O 1
ATOM 810 N N . SER A 1 101 ? -7.178 3.156 4.585 1.00 94.88 101 SER A N 1
ATOM 811 C CA . SER A 1 101 ? -6.877 2.636 5.923 1.00 94.88 101 SER A CA 1
ATOM 812 C C . SER A 1 101 ? -5.589 3.213 6.537 1.00 94.88 101 SER A C 1
ATOM 814 O O . SER A 1 101 ? -4.825 2.491 7.159 1.00 94.88 101 SER A O 1
ATOM 816 N N . PHE A 1 102 ? -5.302 4.501 6.352 1.00 91.56 102 PHE A N 1
ATOM 817 C CA . PHE A 1 102 ? -4.126 5.172 6.913 1.00 91.56 102 PHE A CA 1
ATOM 818 C C . PHE A 1 102 ? -4.327 6.688 6.991 1.00 91.56 102 PHE A C 1
ATOM 820 O O . PHE A 1 102 ? -5.185 7.250 6.316 1.00 91.56 102 PHE A O 1
ATOM 827 N N . ASN A 1 103 ? -3.538 7.350 7.836 1.00 88.69 103 ASN A N 1
ATOM 828 C CA . ASN A 1 103 ? -3.487 8.806 7.986 1.00 88.69 103 ASN A CA 1
ATOM 829 C C . ASN A 1 103 ? -2.133 9.407 7.582 1.00 88.69 103 ASN A C 1
ATOM 831 O O . ASN A 1 103 ? -2.041 10.616 7.383 1.00 88.69 103 ASN A O 1
ATOM 835 N N . PHE A 1 104 ? -1.078 8.594 7.556 1.00 85.31 104 PHE A N 1
ATOM 836 C CA . PHE A 1 104 ? 0.272 8.971 7.142 1.00 85.31 104 PHE A CA 1
ATOM 837 C C . PHE A 1 104 ? 1.047 7.715 6.729 1.00 85.31 104 PHE A C 1
ATOM 839 O O . PHE A 1 104 ? 0.664 6.593 7.081 1.00 85.31 104 PHE A O 1
ATOM 846 N N . VAL A 1 105 ? 2.144 7.905 6.003 1.00 84.56 105 VAL A N 1
ATOM 847 C CA . VAL A 1 105 ? 3.072 6.835 5.626 1.00 84.56 105 VAL A CA 1
ATOM 848 C C . VAL A 1 105 ? 4.475 7.269 6.004 1.00 84.56 105 VAL A C 1
ATOM 850 O O . VAL A 1 105 ? 4.896 8.386 5.708 1.00 84.56 105 VAL A O 1
ATOM 853 N N . ARG A 1 106 ? 5.217 6.386 6.665 1.00 82.25 106 ARG A N 1
ATOM 854 C CA . ARG A 1 106 ? 6.621 6.618 7.000 1.00 82.25 106 ARG A CA 1
ATOM 855 C C . ARG A 1 106 ? 7.508 5.741 6.135 1.00 82.25 106 ARG A C 1
ATOM 857 O O . ARG A 1 106 ? 7.263 4.542 6.026 1.00 82.25 106 ARG A O 1
ATOM 864 N N . PHE A 1 107 ? 8.575 6.316 5.596 1.00 80.81 107 PHE A N 1
ATOM 865 C CA . PHE A 1 107 ? 9.624 5.560 4.922 1.00 80.81 107 PHE A CA 1
ATOM 866 C C . PHE A 1 107 ? 10.858 5.477 5.823 1.00 80.81 107 PHE A C 1
ATOM 868 O O . PHE A 1 107 ? 11.389 6.490 6.280 1.00 80.81 107 PHE A O 1
ATOM 875 N N . ASN A 1 108 ? 11.286 4.247 6.107 1.00 78.44 108 ASN A N 1
ATOM 876 C CA . ASN A 1 108 ? 12.528 3.956 6.818 1.00 78.44 108 ASN A CA 1
ATOM 877 C C . ASN A 1 108 ? 13.635 3.713 5.789 1.00 78.44 108 ASN A C 1
ATOM 879 O O . ASN A 1 108 ? 13.549 2.756 5.016 1.00 78.44 108 ASN A O 1
ATOM 883 N N . HIS A 1 109 ? 14.666 4.557 5.765 1.00 69.19 109 HIS A N 1
ATOM 884 C CA . HIS A 1 109 ? 15.782 4.413 4.831 1.00 69.19 109 HIS A CA 1
ATOM 885 C C . HIS A 1 109 ? 16.957 3.731 5.536 1.00 69.19 109 HIS A C 1
ATOM 887 O O . HIS A 1 109 ? 17.638 4.309 6.381 1.00 69.19 109 HIS A O 1
ATOM 893 N N . ALA A 1 110 ? 17.195 2.460 5.203 1.00 56.50 110 ALA A N 1
ATOM 894 C CA . ALA A 1 110 ? 18.175 1.654 5.927 1.00 56.50 110 ALA A CA 1
ATOM 895 C C . ALA A 1 110 ? 19.632 1.842 5.465 1.00 56.50 110 ALA A C 1
ATOM 897 O O . ALA A 1 110 ? 20.530 1.516 6.236 1.00 56.50 110 ALA A O 1
ATOM 898 N N . LEU A 1 111 ? 19.896 2.307 4.235 1.00 50.53 111 LEU A N 1
ATOM 899 C CA . LEU A 1 111 ? 21.237 2.165 3.634 1.00 50.53 111 LEU A CA 1
ATOM 900 C C . LEU A 1 111 ? 21.725 3.334 2.766 1.00 50.53 111 LEU A C 1
ATOM 902 O O . LEU A 1 111 ? 22.929 3.457 2.555 1.00 50.53 111 LEU A O 1
ATOM 906 N N . THR A 1 112 ? 20.848 4.206 2.279 1.00 49.66 112 THR A N 1
ATOM 907 C CA . THR A 1 112 ? 21.229 5.234 1.304 1.00 49.66 112 THR A CA 1
ATOM 908 C C . THR A 1 112 ? 20.478 6.523 1.569 1.00 49.66 112 THR A C 1
ATOM 910 O O . THR A 1 112 ? 19.275 6.514 1.824 1.00 49.66 112 THR A O 1
ATOM 913 N N . ARG A 1 113 ? 21.202 7.644 1.483 1.00 53.16 113 ARG A N 1
ATOM 914 C CA . ARG A 1 113 ? 20.596 8.971 1.415 1.00 53.16 113 ARG A CA 1
ATOM 915 C C . ARG A 1 113 ? 19.585 8.957 0.259 1.00 53.16 113 ARG A C 1
ATOM 917 O O . ARG A 1 113 ? 19.983 8.582 -0.848 1.00 53.16 113 ARG A O 1
ATOM 924 N N . PRO A 1 114 ? 18.319 9.337 0.484 1.00 56.06 114 PRO A N 1
ATOM 925 C CA . PRO A 1 114 ? 17.318 9.287 -0.570 1.00 56.06 114 PRO A CA 1
ATOM 926 C C . PRO A 1 114 ? 17.759 10.156 -1.772 1.00 56.06 114 PRO A C 1
ATOM 928 O O . PRO A 1 114 ? 18.331 11.240 -1.569 1.00 56.06 114 PRO A O 1
ATOM 931 N N . PRO A 1 115 ? 17.574 9.688 -3.025 1.00 58.12 115 PRO A N 1
ATOM 932 C CA . PRO A 1 115 ? 17.985 10.431 -4.220 1.00 58.12 115 PRO A CA 1
ATOM 933 C C . PRO A 1 115 ? 17.229 11.761 -4.306 1.00 58.12 115 PRO A C 1
ATOM 935 O O . PRO A 1 115 ? 16.127 11.868 -3.793 1.00 58.12 115 PRO A O 1
ATOM 938 N N . ARG A 1 116 ? 17.782 12.817 -4.924 1.00 56.91 116 ARG A N 1
ATOM 939 C CA . ARG A 1 116 ? 17.198 14.187 -4.856 1.00 56.91 116 ARG A CA 1
ATOM 940 C C . ARG A 1 116 ? 15.718 14.285 -5.266 1.00 56.91 116 ARG A C 1
ATOM 942 O O . ARG A 1 116 ? 15.036 15.189 -4.803 1.00 56.91 116 ARG A O 1
ATOM 949 N N . ASN A 1 117 ? 15.245 13.381 -6.113 1.00 62.88 117 ASN A N 1
ATOM 950 C CA . ASN A 1 117 ? 13.905 13.320 -6.700 1.00 62.88 117 ASN A CA 1
ATOM 951 C C . ASN A 1 117 ? 12.990 12.269 -6.043 1.00 62.88 117 ASN A C 1
ATOM 953 O O . ASN A 1 117 ? 11.901 12.006 -6.547 1.00 62.88 117 ASN A O 1
ATOM 957 N N . TRP A 1 118 ? 13.404 11.669 -4.928 1.00 62.03 118 TRP A N 1
ATOM 958 C CA . TRP A 1 118 ? 12.687 10.570 -4.281 1.00 62.03 118 TRP A CA 1
ATOM 959 C C . TRP A 1 118 ? 11.235 10.903 -3.877 1.00 62.03 118 TRP A C 1
ATOM 961 O O . TRP A 1 118 ? 10.394 10.013 -3.827 1.00 62.03 118 TRP A O 1
ATOM 971 N N . ILE A 1 119 ? 10.917 12.180 -3.629 1.00 63.19 119 ILE A N 1
ATOM 972 C CA . ILE A 1 119 ? 9.545 12.639 -3.357 1.00 63.19 119 ILE A CA 1
ATOM 973 C C . ILE A 1 119 ? 8.671 12.495 -4.609 1.00 63.19 119 ILE A C 1
ATOM 975 O O . ILE A 1 119 ? 7.571 11.967 -4.524 1.00 63.19 119 ILE A O 1
ATOM 979 N N . GLU A 1 120 ? 9.153 12.905 -5.787 1.00 64.25 120 GLU A N 1
ATOM 980 C CA . GLU A 1 120 ? 8.421 12.744 -7.062 1.00 64.25 120 GLU A CA 1
ATOM 981 C C . GLU A 1 120 ? 8.190 11.272 -7.399 1.00 64.25 120 GLU A C 1
ATOM 983 O O . GLU A 1 120 ? 7.203 10.870 -8.010 1.00 64.25 120 GLU A O 1
ATOM 988 N N . ALA A 1 121 ? 9.168 10.481 -7.014 1.00 62.72 121 ALA A N 1
ATOM 989 C CA . ALA A 1 121 ? 9.223 9.046 -7.082 1.00 62.72 121 ALA A CA 1
ATOM 990 C C . ALA A 1 121 ? 8.150 8.397 -6.180 1.00 62.72 121 ALA A C 1
ATOM 992 O O . ALA A 1 121 ? 7.293 7.665 -6.676 1.00 62.72 121 ALA A O 1
ATOM 993 N N . ALA A 1 122 ? 8.089 8.775 -4.900 1.00 63.47 122 ALA A N 1
ATOM 994 C CA . ALA A 1 122 ? 7.018 8.377 -3.988 1.00 63.47 122 ALA A CA 1
ATOM 995 C C . ALA A 1 122 ? 5.637 8.816 -4.507 1.00 63.47 122 ALA A C 1
ATOM 997 O O . ALA A 1 122 ? 4.718 8.000 -4.568 1.00 63.47 122 ALA A O 1
ATOM 998 N N . CYS A 1 123 ? 5.505 10.066 -4.963 1.00 67.06 123 CYS A N 1
ATOM 999 C CA . CYS A 1 123 ? 4.268 10.584 -5.550 1.00 67.06 123 CYS A CA 1
ATOM 1000 C C . CYS A 1 123 ? 3.824 9.778 -6.780 1.00 67.06 123 CYS A C 1
ATOM 1002 O O . CYS A 1 123 ? 2.631 9.551 -6.963 1.00 67.06 123 CYS A O 1
ATOM 1004 N N . ARG A 1 124 ? 4.765 9.314 -7.615 1.00 64.81 124 ARG A N 1
ATOM 1005 C CA . ARG A 1 124 ? 4.468 8.447 -8.767 1.00 64.81 124 ARG A CA 1
ATOM 1006 C C . ARG A 1 124 ? 3.913 7.094 -8.346 1.00 64.81 124 ARG A C 1
ATOM 1008 O O . ARG A 1 124 ? 2.918 6.664 -8.913 1.00 64.81 124 ARG A O 1
ATOM 1015 N N . VAL A 1 125 ? 4.542 6.444 -7.369 1.00 59.59 125 VAL A N 1
ATOM 1016 C CA . VAL A 1 125 ? 4.156 5.089 -6.938 1.00 59.59 125 VAL A CA 1
ATOM 1017 C C . VAL A 1 125 ? 2.822 5.089 -6.206 1.00 59.59 125 VAL A C 1
ATOM 1019 O O . VAL A 1 125 ? 2.010 4.185 -6.375 1.00 59.59 125 VAL A O 1
ATOM 1022 N N . VAL A 1 126 ? 2.583 6.104 -5.381 1.00 62.34 126 VAL A N 1
ATOM 1023 C CA . VAL A 1 126 ? 1.347 6.185 -4.592 1.00 62.34 126 VAL A CA 1
ATOM 1024 C C . VAL A 1 126 ? 0.234 6.895 -5.364 1.00 62.34 126 VAL A C 1
ATOM 1026 O O . VAL A 1 126 ? -0.934 6.786 -5.004 1.00 62.34 126 VAL A O 1
ATOM 1029 N N . GLY A 1 127 ? 0.568 7.588 -6.456 1.00 58.28 127 GLY A N 1
ATOM 1030 C CA . GLY A 1 127 ? -0.392 8.340 -7.262 1.00 58.28 127 GLY A CA 1
ATOM 1031 C C . GLY A 1 127 ? -1.024 9.515 -6.511 1.00 58.28 127 GLY A C 1
ATOM 1032 O O . GLY A 1 127 ? -2.054 10.026 -6.941 1.00 58.28 127 GLY A O 1
ATOM 1033 N N . GLN A 1 128 ? -0.430 9.936 -5.392 1.00 56.62 128 GLN A N 1
ATOM 1034 C CA . GLN A 1 128 ? -0.891 11.044 -4.559 1.00 56.62 128 GLN A CA 1
ATOM 1035 C C . GLN A 1 128 ? 0.255 12.003 -4.265 1.00 56.62 128 GLN A C 1
ATO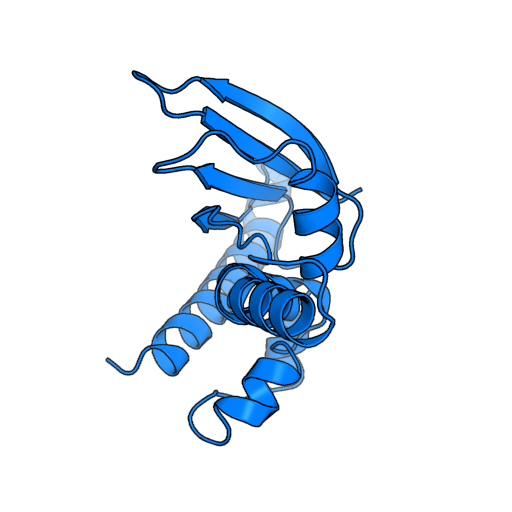M 1037 O O . GLN A 1 128 ? 1.423 11.611 -4.243 1.00 56.62 128 GLN A O 1
ATOM 1042 N N . ARG A 1 129 ? -0.078 13.278 -4.048 1.00 56.56 129 ARG A N 1
ATOM 1043 C CA . ARG A 1 129 ? 0.904 14.255 -3.586 1.00 56.56 129 ARG A CA 1
ATOM 1044 C C . ARG A 1 129 ? 1.216 13.994 -2.124 1.00 56.56 129 ARG A C 1
ATOM 1046 O O . ARG A 1 129 ? 0.322 13.841 -1.297 1.00 56.56 129 ARG A O 1
ATOM 1053 N N . PHE A 1 130 ? 2.504 13.959 -1.826 1.00 58.56 130 PHE A N 1
ATOM 1054 C CA . PHE A 1 130 ? 2.988 13.858 -0.467 1.00 58.56 130 PHE A CA 1
ATOM 1055 C C . PHE A 1 130 ? 3.566 15.179 -0.003 1.00 58.56 130 PHE A C 1
ATOM 1057 O O . PHE A 1 130 ? 4.410 15.778 -0.675 1.00 58.56 130 PHE A O 1
ATOM 1064 N N . ARG A 1 131 ? 3.196 15.557 1.214 1.00 52.41 131 ARG A N 1
ATOM 1065 C CA . ARG A 1 131 ? 3.880 16.584 1.976 1.00 52.41 131 ARG A CA 1
ATOM 1066 C C . ARG A 1 131 ? 4.873 15.912 2.911 1.00 52.41 131 ARG A C 1
ATOM 1068 O O . ARG A 1 131 ? 4.500 15.092 3.751 1.00 52.41 131 ARG A O 1
ATOM 1075 N N . LEU A 1 132 ? 6.152 16.269 2.779 1.00 56.91 132 LEU A N 1
ATOM 1076 C CA . LEU A 1 132 ? 7.149 15.921 3.790 1.00 56.91 132 LEU A CA 1
ATOM 1077 C C . LEU A 1 132 ? 6.743 16.618 5.091 1.00 56.91 132 LEU A C 1
ATOM 1079 O O . LEU A 1 132 ? 6.756 17.847 5.165 1.00 56.91 132 LEU A O 1
ATOM 1083 N N . TRP A 1 133 ? 6.364 15.839 6.100 1.00 47.19 133 TRP A N 1
ATOM 1084 C CA . TRP A 1 133 ? 5.890 16.386 7.366 1.00 47.19 133 TRP A CA 1
ATOM 1085 C C . TRP A 1 133 ? 7.031 16.519 8.369 1.00 47.19 133 TRP A C 1
ATOM 1087 O O . TRP A 1 133 ? 7.234 17.588 8.946 1.00 47.19 133 TRP A O 1
ATOM 1097 N N . ARG A 1 134 ? 7.824 15.455 8.542 1.00 50.84 134 ARG A N 1
ATOM 1098 C CA . ARG A 1 134 ? 9.003 15.450 9.418 1.00 50.84 134 ARG A CA 1
ATOM 1099 C C . ARG A 1 134 ? 10.116 14.588 8.835 1.00 50.84 134 ARG A C 1
ATOM 1101 O O . ARG A 1 134 ? 9.879 13.461 8.418 1.00 50.84 134 ARG A O 1
ATOM 1108 N N . CYS A 1 135 ? 11.340 15.106 8.868 1.00 52.94 135 CYS A N 1
ATOM 1109 C CA . CYS A 1 135 ? 12.560 14.326 8.682 1.00 52.94 135 CYS A CA 1
ATOM 1110 C C . CYS A 1 135 ? 13.230 14.178 10.052 1.00 52.94 135 CYS A C 1
ATOM 1112 O O . CYS A 1 135 ? 13.552 15.178 10.697 1.00 52.94 135 CYS A O 1
ATOM 1114 N N . TRP A 1 136 ? 13.392 12.944 10.519 1.00 48.94 136 TRP A N 1
ATOM 1115 C CA . TRP A 1 136 ? 14.123 12.618 11.737 1.00 48.94 136 TRP A CA 1
ATOM 1116 C C . TRP A 1 136 ? 15.510 12.101 11.366 1.00 48.94 136 TRP A C 1
ATOM 1118 O O . TRP A 1 136 ? 15.645 11.149 10.598 1.00 48.94 136 TRP A O 1
ATOM 1128 N N . ARG A 1 137 ? 16.554 12.675 11.971 1.00 45.03 137 ARG A N 1
ATOM 1129 C CA . ARG A 1 137 ? 17.857 12.005 12.036 1.00 45.03 137 ARG A CA 1
ATOM 1130 C C . ARG A 1 137 ? 17.807 11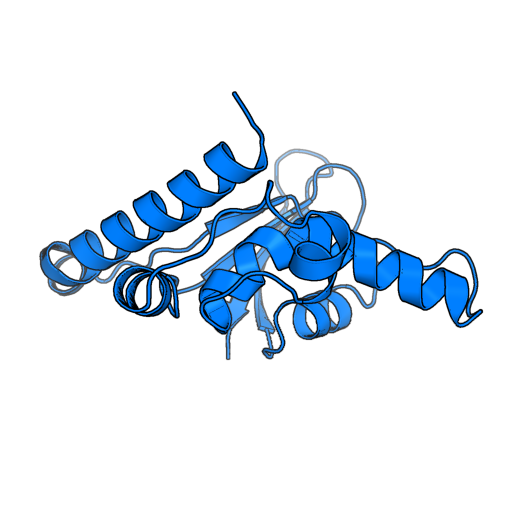.014 13.192 1.00 45.03 137 ARG A C 1
ATOM 1132 O O . ARG A 1 137 ? 17.663 11.419 14.344 1.00 45.03 137 ARG A O 1
ATOM 1139 N N . GLY A 1 138 ? 17.877 9.726 12.884 1.00 48.75 138 GLY A N 1
ATOM 1140 C CA . GLY A 1 138 ? 18.105 8.690 13.883 1.00 48.75 138 GLY A CA 1
ATOM 1141 C C . GLY A 1 138 ? 19.534 8.749 14.434 1.00 48.75 138 GLY A C 1
ATOM 1142 O O . GLY A 1 138 ? 20.359 9.560 14.016 1.00 48.75 138 GLY A O 1
ATOM 1143 N N . ILE A 1 139 ? 19.850 7.857 15.373 1.00 35.78 139 ILE A N 1
ATOM 1144 C CA . ILE A 1 139 ? 21.225 7.664 15.854 1.00 35.78 139 ILE A CA 1
ATOM 1145 C C . ILE A 1 139 ? 22.050 7.045 14.706 1.00 35.78 139 ILE A C 1
ATOM 1147 O O . ILE A 1 139 ? 21.712 5.966 14.219 1.00 35.78 139 ILE A O 1
ATOM 1151 N N . GLY A 1 140 ? 23.114 7.724 14.258 1.00 52.12 140 GLY A N 1
ATOM 1152 C CA . GLY A 1 140 ? 23.970 7.302 13.133 1.00 52.12 140 GLY A CA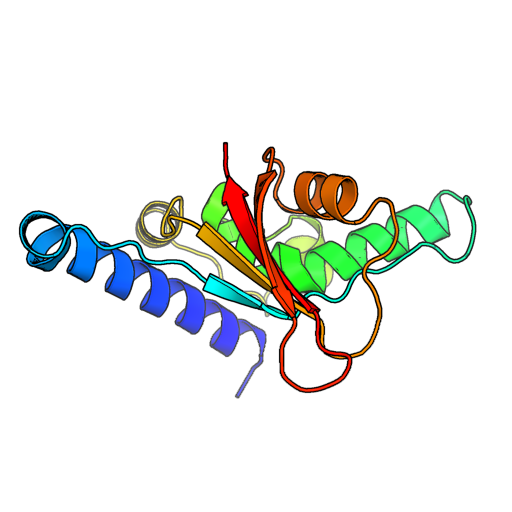 1
ATOM 1153 C C . GLY A 1 140 ? 23.658 8.020 11.807 1.00 52.12 140 GLY A C 1
ATOM 1154 O O . GLY A 1 140 ? 23.280 9.185 11.806 1.00 52.12 140 GLY A O 1
ATOM 1155 N N . THR A 1 141 ? 23.831 7.341 10.663 1.00 43.41 141 THR A N 1
ATOM 1156 C CA . THR A 1 141 ? 23.542 7.866 9.302 1.00 43.41 141 THR A CA 1
ATOM 1157 C C . THR A 1 141 ? 22.091 7.645 8.848 1.00 43.41 141 THR A C 1
ATOM 1159 O O . THR A 1 141 ? 21.769 7.847 7.678 1.00 43.41 141 THR A O 1
ATOM 1162 N N . ARG A 1 142 ? 21.214 7.195 9.751 1.00 45.31 142 ARG A N 1
ATOM 1163 C CA . ARG A 1 142 ? 19.831 6.814 9.448 1.00 45.31 142 ARG A CA 1
ATOM 1164 C C . ARG A 1 142 ? 18.950 8.064 9.385 1.00 45.31 142 ARG A C 1
ATOM 1166 O O . ARG A 1 142 ? 18.749 8.725 10.401 1.00 45.31 142 ARG A O 1
ATOM 1173 N N . GLU A 1 143 ? 18.445 8.395 8.203 1.00 54.28 143 GLU A N 1
ATOM 1174 C CA . GLU A 1 143 ? 17.433 9.439 8.008 1.00 54.28 143 GLU A CA 1
ATOM 1175 C C . GLU A 1 143 ? 16.073 8.763 7.801 1.00 54.28 143 GLU A C 1
ATOM 1177 O O . GLU A 1 143 ? 15.899 7.983 6.868 1.00 54.28 143 GLU A O 1
ATOM 1182 N N . ASP A 1 144 ? 15.112 9.056 8.673 1.00 52.16 144 ASP A N 1
ATOM 1183 C CA . ASP A 1 144 ? 13.731 8.596 8.549 1.00 52.16 144 ASP A CA 1
ATOM 1184 C C . ASP A 1 144 ? 12.850 9.771 8.133 1.00 52.16 144 ASP A C 1
ATOM 1186 O O . ASP A 1 144 ? 13.002 10.885 8.637 1.00 52.16 144 ASP A O 1
ATOM 1190 N N . SER A 1 145 ? 11.903 9.534 7.230 1.00 60.41 145 SER A N 1
ATOM 1191 C CA . SER A 1 145 ? 11.009 10.584 6.741 1.00 60.41 145 SER A CA 1
ATOM 1192 C C . SER A 1 145 ? 9.551 10.161 6.855 1.00 60.41 145 SER A C 1
ATOM 1194 O O . SER A 1 145 ? 9.157 9.076 6.423 1.00 60.41 145 SER A O 1
ATOM 1196 N N . GLU A 1 146 ? 8.751 11.036 7.454 1.00 55.88 146 GLU A N 1
ATOM 1197 C CA . GLU A 1 146 ? 7.307 10.894 7.599 1.00 55.88 146 GLU A CA 1
ATOM 1198 C C . GLU A 1 146 ? 6.591 11.768 6.575 1.00 55.88 146 GLU A C 1
ATOM 1200 O O . GLU A 1 146 ? 6.856 12.971 6.461 1.00 55.88 146 GLU A O 1
ATOM 1205 N N . PHE A 1 147 ? 5.666 11.143 5.853 1.00 61.19 147 PHE A N 1
ATOM 1206 C CA . PHE A 1 147 ? 4.854 11.780 4.835 1.00 61.19 147 PHE A CA 1
ATOM 1207 C C . PHE A 1 147 ? 3.396 11.764 5.222 1.00 61.19 147 PHE A C 1
ATOM 1209 O O . PHE A 1 147 ? 2.831 10.742 5.619 1.00 61.19 147 PHE A O 1
ATOM 1216 N N . GLU A 1 148 ? 2.780 12.913 5.021 1.00 55.19 148 GLU A N 1
ATOM 1217 C CA . GLU A 1 148 ? 1.338 13.041 4.978 1.00 55.19 148 GLU A CA 1
ATOM 1218 C C . GLU A 1 148 ? 0.932 13.109 3.514 1.00 55.19 148 GLU A C 1
ATOM 1220 O O . GLU A 1 148 ? 1.588 13.785 2.718 1.00 55.19 148 GLU A O 1
ATOM 1225 N N . MET A 1 149 ? -0.112 12.374 3.144 1.00 52.78 149 MET A N 1
ATOM 1226 C CA . MET A 1 149 ? -0.768 12.644 1.869 1.00 52.78 149 MET A CA 1
ATOM 1227 C C . MET A 1 149 ? -1.550 13.947 1.999 1.00 52.78 149 MET A C 1
ATOM 1229 O O . MET A 1 149 ? -2.150 14.189 3.051 1.00 52.78 149 MET A O 1
ATOM 1233 N N . GLU A 1 150 ? -1.481 14.773 0.957 1.00 50.09 150 GLU A N 1
ATOM 1234 C CA . GLU A 1 150 ? -2.253 16.017 0.831 1.00 50.09 150 GLU A CA 1
ATOM 1235 C C . GLU A 1 150 ? -3.714 15.759 0.453 1.00 50.09 150 GLU A C 1
ATOM 1237 O O . GLU A 1 150 ? -3.964 14.848 -0.371 1.00 50.09 150 GLU A O 1
#

Sequence (150 aa):
MEPYVAAHHRLLVHACTVSLYRDKYQAEQGGRIGLTLLGWWYDPRTQTPNDVAVAARMDDFHIGWFMHPMVFGDYPPVMRKNVGSRLPTFTDEEAARVRGSFNFVRFNHALTRPPRNWIEAACRVVGQRFRLWRCWRGIGTREDSEFEME

InterPro domains:
  IPR001360 Glycoside hydrolase family 1 [PF00232] (2-113)
  IPR001360 Glycoside hydrolase family 1 [PTHR10353] (2-111)
  IPR017853 Glycoside hydrolase superfamily [SSF51445] (2-113)

pLDDT: mean 81.82, std 17.65, range [35.78, 97.94]

Foldseek 3Di:
DQVLVVLLVVLLVLLVVLVCCVVPPCVPPVDWFAEEFADDAFDQPDPPPVSVVVRLLVCLVGVQQLQVLQAPLFRDPSCCVPVPPSHDGDDPVSSVSSHVSGFKYKYWHDDDDQDPCVQVVVCVSNVFHWDFDDWDDDPDNTIITIIGTD

Radius of gyration: 16.17 Å; Cα contacts (8 Å, |Δi|>4): 210; chains: 1; bounding box: 40×36×45 Å